Protein 3KEY (pdb70)

GO terms:
  GO:0061770 translation elongation factor binding (F, IDA)
  GO:0005657 replication fork (C, IDA)
  GO:0043047 single-stranded telomeric DNA binding (F, IDA)
  GO:0006275 regulation of DNA replication (P, IDA)
  GO:0016233 telomere capping (P, IGI)
  GO:0032211 negative regulation of telomere maintenance via telomerase (P, IGI)
  GO:0016233 telomere capping (P, IMP)
  GO:2001034 positive regulation of double-strand break repair via nonhomologous end joining (P, IMP)
  GO:0032211 negative regulation of telomere maintenance via telomerase (P, IMP)
  GO:1990879 CST complex (C, IPI)
  GO:0016233 telomere capping (P, IPI)
  GO:0005515 protein binding (F, IPI)

Structure (mmCIF, N/CA/C/O backbone):
data_3KEY
#
_entry.id   3KEY
#
_cell.length_a   52.957
_cell.length_b   52.957
_cell.length_c   186.397
_cell.angle_alpha   90.00
_cell.angle_beta   90.00
_cell.angle_gamma   90.00
#
_symmetry.space_group_name_H-M   'P 43 21 2'
#
loop_
_entity.id
_entity.type
_entity.pdbx_description
1 polymer 'Protein STN1'
2 water water
#
loop_
_atom_site.group_PDB
_atom_site.id
_atom_site.type_symbol
_atom_site.label_atom_id
_atom_site.label_alt_id
_atom_site.label_comp_id
_atom_site.label_asym_id
_atom_site.label_entity_id
_atom_site.label_seq_id
_atom_site.pdbx_PDB_ins_code
_atom_site.Cartn_x
_atom_site.Cartn_y
_atom_site.Cartn_z
_atom_site.occupancy
_atom_site.B_iso_or_equiv
_atom_site.auth_seq_id
_atom_site.auth_comp_id
_atom_site.auth_asym_id
_atom_site.auth_atom_id
_atom_site.pdbx_PDB_model_num
ATOM 1 N N . ARG A 1 3 ? 19.505 2.012 68.093 1.00 65.94 312 ARG A N 1
ATOM 2 C CA . ARG A 1 3 ? 19.814 2.700 69.378 1.00 64.35 312 ARG A CA 1
ATOM 3 C C . ARG A 1 3 ? 19.452 4.188 69.310 1.00 62.77 312 ARG A C 1
ATOM 4 O O . ARG A 1 3 ? 18.921 4.750 70.269 1.00 62.52 312 ARG A O 1
ATOM 12 N N . THR A 1 4 ? 19.728 4.815 68.169 1.00 60.09 313 THR A N 1
ATOM 13 C CA . THR A 1 4 ? 19.449 6.238 67.982 1.00 57.43 313 THR A CA 1
ATOM 14 C C . THR A 1 4 ? 18.840 6.520 66.604 1.00 54.32 313 THR A C 1
ATOM 15 O O . THR A 1 4 ? 19.220 5.900 65.610 1.00 52.83 313 THR A O 1
ATOM 19 N N . SER A 1 5 ? 17.896 7.457 66.551 1.00 51.50 314 SER A N 1
ATOM 20 C CA . SER A 1 5 ? 17.241 7.817 65.293 1.00 48.29 314 SER A CA 1
ATOM 21 C C . SER A 1 5 ? 18.215 8.522 64.349 1.00 46.33 314 SER A C 1
ATOM 22 O O . SER A 1 5 ? 19.271 8.990 64.776 1.00 45.85 314 SER A O 1
ATOM 25 N N . ALA A 1 6 ? 17.864 8.591 63.068 1.00 44.44 315 ALA A N 1
ATOM 26 C CA . ALA A 1 6 ? 18.720 9.247 62.082 1.00 44.01 315 ALA A CA 1
ATOM 27 C C . ALA A 1 6 ? 18.917 10.712 62.479 1.00 42.97 315 ALA A C 1
ATOM 28 O O . ALA A 1 6 ? 20.023 11.253 62.399 1.00 40.08 315 ALA A O 1
ATOM 30 N N . LYS A 1 7 ? 17.828 11.340 62.912 1.00 42.13 316 LYS A N 1
ATOM 31 C CA . LYS A 1 7 ? 17.852 12.730 63.342 1.00 42.93 316 LYS A CA 1
ATOM 32 C C . LYS A 1 7 ? 18.874 12.941 64.467 1.00 42.17 316 LYS A C 1
ATOM 33 O O . LYS A 1 7 ? 19.671 13.877 64.416 1.00 40.81 316 LYS A O 1
ATOM 39 N N . SER A 1 8 ? 18.850 12.078 65.483 1.00 41.62 317 SER A N 1
ATOM 40 C CA . SER A 1 8 ? 19.791 12.213 66.591 1.00 42.38 317 SER A CA 1
ATOM 41 C C . SER A 1 8 ? 21.230 11.878 66.180 1.00 41.69 317 SER A C 1
ATOM 42 O O . SER A 1 8 ? 22.175 12.364 66.792 1.00 42.70 317 SER A O 1
ATOM 45 N N . ASN A 1 9 ? 21.405 11.057 65.148 1.00 42.15 318 ASN A N 1
ATOM 46 C CA . ASN A 1 9 ? 22.759 10.757 64.676 1.00 41.62 318 ASN A CA 1
ATOM 47 C C . ASN A 1 9 ? 23.332 12.035 64.038 1.00 40.51 318 ASN A C 1
ATOM 48 O O . ASN A 1 9 ? 24.507 12.364 64.225 1.00 39.93 318 ASN A O 1
ATOM 53 N N . LEU A 1 10 ? 22.499 12.751 63.284 1.00 37.87 319 LEU A N 1
ATOM 54 C CA . LEU A 1 10 ? 22.935 13.998 62.669 1.00 36.94 319 LEU A CA 1
ATOM 55 C C . LEU A 1 10 ? 23.162 15.004 63.791 1.00 35.73 319 LEU A C 1
ATOM 56 O O . LEU A 1 10 ? 24.123 15.772 63.758 1.00 36.11 319 LEU A O 1
ATOM 61 N N . MET A 1 11 ? 22.276 14.992 64.786 1.00 35.29 320 MET A N 1
ATOM 62 C CA . MET A 1 11 ? 22.414 15.898 65.921 1.00 36.34 320 MET A CA 1
ATOM 63 C C . MET A 1 11 ? 23.785 15.710 66.587 1.00 36.59 320 MET A C 1
ATOM 64 O O . MET A 1 11 ? 24.480 16.686 66.879 1.00 35.41 320 MET A O 1
ATOM 69 N N . LEU A 1 12 ? 24.179 14.458 66.809 1.00 36.83 321 LEU A N 1
ATOM 70 C CA . LEU A 1 12 ? 25.467 14.171 67.441 1.00 39.15 321 LEU A CA 1
ATOM 71 C C . LEU A 1 12 ? 26.652 14.612 66.587 1.00 38.28 321 LEU A C 1
ATOM 72 O O . LEU A 1 12 ? 27.700 14.987 67.115 1.00 39.24 321 LEU A O 1
ATOM 77 N N . ILE A 1 13 ? 26.496 14.559 65.270 1.00 38.16 322 ILE A N 1
ATOM 78 C CA . ILE A 1 13 ? 27.567 14.980 64.375 1.00 37.24 322 ILE A CA 1
ATOM 79 C C . ILE A 1 13 ? 27.731 16.495 64.521 1.00 37.22 322 ILE A C 1
ATOM 80 O O . ILE A 1 13 ? 28.843 17.005 64.693 1.00 35.87 322 ILE A O 1
ATOM 85 N N . LEU A 1 14 ? 26.611 17.209 64.477 1.00 35.52 323 LEU A N 1
ATOM 86 C CA . LEU A 1 14 ? 26.632 18.661 64.610 1.00 37.30 323 LEU A CA 1
ATOM 87 C C . LEU A 1 14 ? 27.240 19.079 65.945 1.00 38.19 323 LEU A C 1
ATOM 88 O O . LEU A 1 14 ? 28.042 20.010 66.006 1.00 40.00 323 LEU A O 1
ATOM 93 N N . LEU A 1 15 ? 26.875 18.376 67.010 1.00 40.58 324 LEU A N 1
ATOM 94 C CA . LEU A 1 15 ? 27.395 18.690 68.335 1.00 42.66 324 LEU A CA 1
ATOM 95 C C . LEU A 1 15 ? 28.921 18.573 68.385 1.00 43.28 324 LEU A C 1
ATOM 96 O O . LEU A 1 15 ? 29.588 19.392 69.017 1.00 43.64 324 LEU A O 1
ATOM 101 N N . GLY A 1 16 ? 29.463 17.564 67.705 1.00 43.68 325 GLY A N 1
ATOM 102 C CA . GLY A 1 16 ? 30.900 17.347 67.694 1.00 44.54 325 GLY A CA 1
ATOM 103 C C . GLY A 1 16 ? 31.738 18.263 66.815 1.00 46.84 325 GLY A C 1
ATOM 104 O O . GLY A 1 16 ? 32.955 18.333 66.990 1.00 48.08 325 GLY A O 1
ATOM 105 N N . LEU A 1 17 ? 31.115 18.965 65.873 1.00 47.28 326 LEU A N 1
ATOM 106 C CA . LEU A 1 17 ? 31.863 19.861 64.992 1.00 48.69 326 LEU A CA 1
ATOM 107 C C . LEU A 1 17 ? 32.510 20.984 65.791 1.00 49.92 326 LEU A C 1
ATOM 108 O O . LEU A 1 17 ? 31.862 21.617 66.622 1.00 50.21 326 LEU A O 1
ATOM 113 N N . GLN A 1 18 ? 33.785 21.244 65.535 1.00 50.97 327 GLN A N 1
ATOM 114 C CA . GLN A 1 18 ? 34.477 22.304 66.257 1.00 53.62 327 GLN A CA 1
ATOM 115 C C . GLN A 1 18 ? 34.283 23.658 65.582 1.00 53.42 327 GLN A C 1
ATOM 116 O O . GLN A 1 18 ? 35.226 24.238 65.040 1.00 53.56 327 GLN A O 1
ATOM 122 N N . MET A 1 19 ? 33.047 24.149 65.636 1.00 52.59 328 MET A N 1
ATOM 123 C CA . MET A 1 19 ? 32.671 25.425 65.033 1.00 50.97 328 MET A CA 1
ATOM 124 C C . MET A 1 19 ? 31.321 25.885 65.569 1.00 49.45 328 MET A C 1
ATOM 125 O O . MET A 1 19 ? 30.558 25.088 66.112 1.00 48.26 328 MET A O 1
ATOM 130 N N . LYS A 1 20 ? 31.030 27.173 65.405 1.00 47.81 329 LYS A N 1
ATOM 131 C CA . LYS A 1 20 ? 29.771 27.737 65.880 1.00 47.50 329 LYS A CA 1
ATOM 132 C C . LYS A 1 20 ? 28.690 27.770 64.804 1.00 46.03 329 LYS A C 1
ATOM 133 O O . LYS A 1 20 ? 27.509 27.935 65.108 1.00 44.95 329 LYS A O 1
ATOM 139 N N . GLU A 1 21 ? 29.095 27.615 63.549 1.00 44.60 330 GLU A N 1
ATOM 140 C CA . GLU A 1 21 ? 28.151 27.633 62.438 1.00 44.87 330 GLU A CA 1
ATOM 141 C C . GLU A 1 21 ? 28.699 26.809 61.279 1.00 42.35 330 GLU A C 1
ATOM 142 O O . GLU A 1 21 ? 29.903 26.555 61.197 1.00 41.87 330 GLU A O 1
ATOM 148 N N . ILE A 1 22 ? 27.808 26.407 60.379 1.00 38.47 331 ILE A N 1
ATOM 149 C CA . ILE A 1 22 ? 28.201 25.655 59.198 1.00 37.55 331 ILE A CA 1
ATOM 150 C C . ILE A 1 22 ? 27.148 25.816 58.106 1.00 37.95 331 ILE A C 1
ATOM 151 O O . ILE A 1 22 ? 25.944 25.851 58.378 1.00 36.94 331 ILE A O 1
ATOM 156 N N . SER A 1 23 ? 27.604 25.933 56.866 1.00 37.73 332 SER A N 1
ATOM 157 C CA . SER A 1 23 ? 26.682 26.089 55.756 1.00 37.46 332 SER A CA 1
ATOM 158 C C . SER A 1 23 ? 26.117 24.736 55.358 1.00 37.46 332 SER A C 1
ATOM 159 O O . SER A 1 23 ? 26.729 23.694 55.599 1.00 36.15 332 SER A O 1
ATOM 162 N N . ASN A 1 24 ? 24.941 24.779 54.745 1.00 36.80 333 ASN A N 1
ATOM 163 C CA . ASN A 1 24 ? 24.232 23.603 54.277 1.00 38.55 333 ASN A CA 1
ATOM 164 C C . ASN A 1 24 ? 25.131 22.766 53.351 1.00 39.92 333 ASN A C 1
ATOM 165 O O . ASN A 1 24 ? 25.163 21.537 53.450 1.00 37.51 333 ASN A O 1
ATOM 170 N N . SER A 1 25 ? 25.870 23.433 52.463 1.00 40.05 334 SER A N 1
ATOM 171 C CA . SER A 1 25 ? 26.742 22.726 51.526 1.00 42.38 334 SER A CA 1
ATOM 172 C C . SER A 1 25 ? 27.961 22.092 52.189 1.00 40.78 334 SER A C 1
ATOM 173 O O . SER A 1 25 ? 28.368 20.991 51.814 1.00 41.02 334 SER A O 1
ATOM 176 N N . ASP A 1 26 ? 28.549 22.769 53.171 1.00 40.82 335 ASP A N 1
ATOM 177 C CA . ASP A 1 26 ? 29.701 22.193 53.855 1.00 39.68 335 ASP A CA 1
ATOM 178 C C . ASP A 1 26 ? 29.275 21.008 54.704 1.00 39.76 335 ASP A C 1
ATOM 179 O O . ASP A 1 26 ? 30.005 20.023 54.820 1.00 40.16 335 ASP A O 1
ATOM 184 N N . LEU A 1 27 ? 28.087 21.102 55.294 1.00 39.06 336 LEU A N 1
ATOM 185 C CA . LEU A 1 27 ? 27.576 20.034 56.141 1.00 40.23 336 LEU A CA 1
ATOM 186 C C . LEU A 1 27 ? 27.323 18.761 55.333 1.00 41.23 336 LEU A C 1
ATOM 187 O O . LEU A 1 27 ? 27.686 17.660 55.752 1.00 38.91 336 LEU A O 1
ATOM 192 N N . TYR A 1 28 ? 26.703 18.932 54.171 1.00 42.20 337 TYR A N 1
ATOM 193 C CA . TYR A 1 28 ? 26.369 17.823 53.287 1.00 45.41 337 TYR A CA 1
ATOM 194 C C . TYR A 1 28 ? 27.597 17.089 52.750 1.00 46.86 337 TYR A C 1
ATOM 195 O O . TYR A 1 28 ? 27.499 15.934 52.338 1.00 46.76 337 TYR A O 1
ATOM 204 N N . LYS A 1 29 ? 28.748 17.755 52.764 1.00 47.85 338 LYS A N 1
ATOM 205 C CA . LYS A 1 29 ? 29.986 17.154 52.274 1.00 50.91 338 LYS A CA 1
ATOM 206 C C . LYS A 1 29 ? 30.695 16.269 53.305 1.00 50.69 338 LYS A C 1
ATOM 207 O O . LYS A 1 29 ? 31.634 15.547 52.962 1.00 52.35 338 LYS A O 1
ATOM 213 N N . LEU A 1 30 ? 30.262 16.329 54.560 1.00 47.80 339 LEU A N 1
ATOM 214 C CA . LEU A 1 30 ? 30.883 15.519 55.605 1.00 47.08 339 LEU A CA 1
ATOM 215 C C . LEU A 1 30 ? 30.573 14.038 55.425 1.00 46.71 339 LEU A C 1
ATOM 216 O O . LEU A 1 30 ? 29.420 13.651 55.194 1.00 45.10 339 LEU A O 1
ATOM 221 N N . LYS A 1 31 ? 31.612 13.214 55.532 1.00 47.21 340 LYS A N 1
ATOM 222 C CA . LYS A 1 31 ? 31.478 11.767 55.369 1.00 48.23 340 LYS A CA 1
ATOM 223 C C . LYS A 1 31 ? 30.392 11.199 56.268 1.00 45.91 340 LYS A C 1
ATOM 224 O O . LYS A 1 31 ? 29.490 10.502 55.800 1.00 44.90 340 LYS A O 1
ATOM 230 N N . GLU A 1 32 ? 30.483 11.502 57.560 1.00 45.72 341 GLU A N 1
ATOM 231 C CA . GLU A 1 32 ? 29.503 11.029 58.529 1.00 45.78 341 GLU A CA 1
ATOM 232 C C . GLU A 1 32 ? 28.079 11.413 58.131 1.00 43.65 341 GLU A C 1
ATOM 233 O O . GLU A 1 32 ? 27.144 10.630 58.317 1.00 43.10 341 GLU A O 1
ATOM 239 N N . VAL A 1 33 ? 27.914 12.615 57.586 1.00 40.54 342 VAL A N 1
ATOM 240 C CA . VAL A 1 33 ? 26.592 13.072 57.171 1.00 39.84 342 VAL A CA 1
ATOM 241 C C . VAL A 1 33 ? 26.089 12.265 55.971 1.00 40.11 342 VAL A C 1
ATOM 242 O O . VAL A 1 33 ? 24.927 11.863 55.933 1.00 38.07 342 VAL A O 1
ATOM 246 N N . ARG A 1 34 ? 26.959 12.021 54.995 1.00 41.64 343 ARG A N 1
ATOM 247 C CA . ARG A 1 34 ? 26.556 11.242 53.826 1.00 44.46 343 ARG A CA 1
ATOM 248 C C . ARG A 1 34 ? 26.061 9.844 54.226 1.00 43.67 343 ARG A C 1
ATOM 249 O O . ARG A 1 34 ? 25.105 9.335 53.644 1.00 44.17 343 ARG A O 1
ATOM 257 N N . SER A 1 35 ? 26.697 9.234 55.225 1.00 44.23 344 SER A N 1
ATOM 258 C CA . SER A 1 35 ? 26.296 7.899 55.688 1.00 44.04 344 SER A CA 1
ATOM 259 C C . SER A 1 35 ? 24.852 7.915 56.171 1.00 42.36 344 SER A C 1
ATOM 260 O O . SER A 1 35 ? 24.049 7.070 55.782 1.00 40.56 344 SER A O 1
ATOM 263 N N . VAL A 1 36 ? 24.539 8.880 57.030 1.00 40.12 345 VAL A N 1
ATOM 264 C CA . VAL A 1 36 ? 23.192 9.033 57.564 1.00 39.44 345 VAL A CA 1
ATOM 265 C C . VAL A 1 36 ? 22.201 9.303 56.427 1.00 38.63 345 VAL A C 1
ATOM 266 O O . VAL A 1 36 ? 21.125 8.703 56.370 1.00 38.03 345 VAL A O 1
ATOM 270 N N . VAL A 1 37 ? 22.575 10.209 55.524 1.00 37.56 346 VAL A N 1
ATOM 271 C CA . VAL A 1 37 ? 21.723 10.584 54.392 1.00 37.52 346 VAL A CA 1
ATOM 272 C C . VAL A 1 37 ? 21.453 9.413 53.441 1.00 37.35 346 VAL A C 1
ATOM 273 O O . VAL A 1 37 ? 20.318 9.182 53.022 1.00 36.45 346 VAL A O 1
ATOM 277 N N . THR A 1 38 ? 22.500 8.676 53.098 1.00 38.86 347 THR A N 1
ATOM 278 C CA . THR A 1 38 ? 22.349 7.534 52.205 1.00 39.64 347 THR A CA 1
ATOM 279 C C . THR A 1 38 ? 21.397 6.503 52.817 1.00 39.66 347 THR A C 1
ATOM 280 O O . THR A 1 38 ? 20.523 5.963 52.133 1.00 39.58 347 THR A O 1
ATOM 284 N N . SER A 1 39 ? 21.560 6.246 54.110 1.00 39.64 348 SER A N 1
ATOM 285 C CA . SER A 1 39 ? 20.705 5.288 54.803 1.00 40.62 348 SER A CA 1
ATOM 28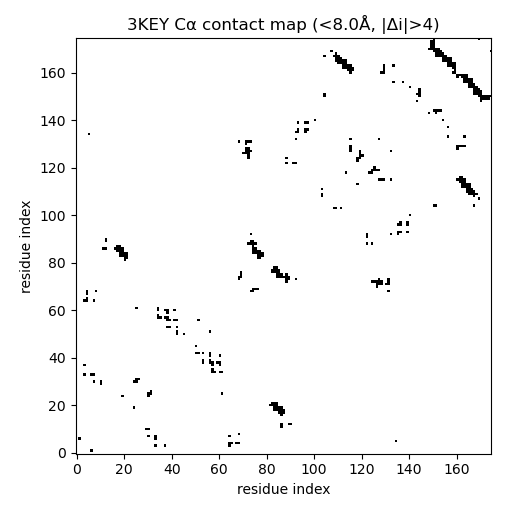6 C C . SER A 1 39 ? 19.235 5.726 54.753 1.00 41.00 348 SER A C 1
ATOM 287 O O . SER A 1 39 ? 18.345 4.922 54.447 1.00 39.65 348 SER A O 1
ATOM 290 N N . LEU A 1 40 ? 18.982 7.003 55.036 1.00 39.77 349 LEU A N 1
ATOM 291 C CA . LEU A 1 40 ? 17.619 7.537 55.017 1.00 39.01 349 LEU A CA 1
ATOM 292 C C . LEU A 1 40 ? 17.064 7.539 53.590 1.00 37.89 349 LEU A C 1
ATOM 293 O O . LEU A 1 40 ? 15.871 7.314 53.370 1.00 36.56 349 LEU A O 1
ATOM 298 N N . ALA A 1 41 ? 17.933 7.810 52.624 1.00 36.64 350 ALA A N 1
ATOM 299 C CA . ALA A 1 41 ? 17.512 7.853 51.230 1.00 37.71 350 ALA A CA 1
ATOM 300 C C . ALA A 1 41 ? 16.990 6.492 50.773 1.00 37.72 350 ALA A C 1
ATOM 301 O O . ALA A 1 41 ? 16.019 6.418 50.003 1.00 35.24 350 ALA A O 1
ATOM 303 N N . SER A 1 42 ? 17.619 5.417 51.248 1.00 36.95 351 SER A N 1
ATOM 304 C CA . SER A 1 42 ? 17.173 4.084 50.850 1.00 38.36 351 SER A CA 1
ATOM 305 C C . SER A 1 42 ? 15.771 3.852 51.413 1.00 37.48 351 SER A C 1
ATOM 306 O O . SER A 1 42 ? 14.971 3.136 50.819 1.00 37.05 351 SER A O 1
ATOM 309 N N . PHE A 1 43 ? 15.467 4.469 52.554 1.00 37.66 352 PHE A N 1
ATOM 310 C CA . PHE A 1 43 ? 14.134 4.340 53.125 1.00 37.28 352 PHE A CA 1
ATOM 311 C C . PHE A 1 43 ? 13.155 5.124 52.249 1.00 39.12 352 PHE A C 1
ATOM 312 O O . PHE A 1 43 ? 12.055 4.645 51.953 1.00 40.07 352 PHE A O 1
ATOM 320 N N . LEU A 1 44 ? 13.555 6.322 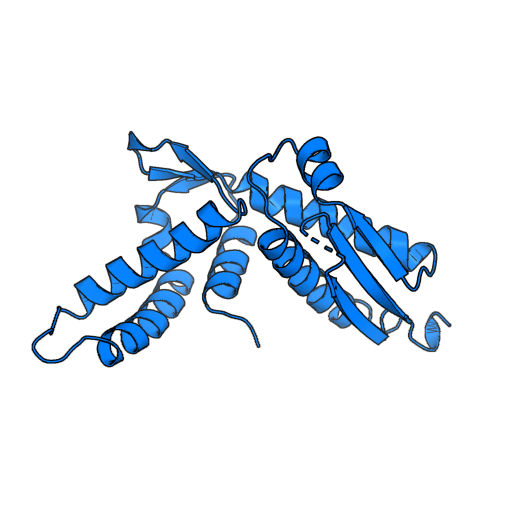51.822 1.00 38.27 353 LEU A N 1
ATOM 321 C CA . LEU A 1 44 ? 12.686 7.145 50.979 1.00 39.28 353 LEU A CA 1
ATOM 322 C C . LEU A 1 44 ? 12.406 6.463 49.636 1.00 37.76 353 LEU A C 1
ATOM 323 O O . LEU A 1 44 ? 11.308 6.586 49.087 1.00 37.62 353 LEU A O 1
ATOM 328 N N . PHE A 1 45 ? 13.394 5.747 49.104 1.00 36.99 354 PHE A N 1
ATOM 329 C CA . PHE A 1 45 ? 13.195 5.044 47.840 1.00 35.72 354 PHE A CA 1
ATOM 330 C C . PHE A 1 45 ? 12.056 4.029 47.973 1.00 36.06 354 PHE A C 1
ATOM 331 O O . PHE A 1 45 ? 11.190 3.936 47.098 1.00 35.44 354 PHE A O 1
ATOM 339 N N . GLN A 1 46 ? 12.054 3.275 49.071 1.00 36.59 355 GLN A N 1
ATOM 340 C CA . GLN A 1 46 ? 11.021 2.269 49.304 1.00 39.47 355 GLN A CA 1
ATOM 341 C C . GLN A 1 46 ? 9.651 2.892 49.485 1.00 41.27 355 GLN A C 1
ATOM 342 O O . GLN A 1 46 ? 8.644 2.302 49.094 1.00 42.21 355 GLN A O 1
ATOM 348 N N . GLN A 1 47 ? 9.618 4.083 50.082 1.00 41.54 356 GLN A N 1
ATOM 349 C CA . GLN A 1 47 ? 8.366 4.784 50.347 1.00 42.46 356 GLN A CA 1
ATOM 350 C C . GLN A 1 47 ? 7.747 5.506 49.151 1.00 43.04 356 GLN A C 1
ATOM 351 O O . GLN A 1 47 ? 6.622 6.000 49.244 1.00 42.43 356 GLN A O 1
ATOM 357 N N . GLN A 1 48 ? 8.469 5.578 48.037 1.00 42.64 357 GLN A N 1
ATOM 358 C CA . GLN A 1 48 ? 7.928 6.244 46.854 1.00 45.78 357 GLN A CA 1
ATOM 359 C C . GLN A 1 48 ? 6.647 5.563 46.397 1.00 46.85 357 GLN A C 1
ATOM 360 O O . GLN A 1 48 ? 6.573 4.335 46.322 1.00 45.64 357 GLN A O 1
ATOM 366 N N . ASN A 1 49 ? 5.640 6.365 46.085 1.00 49.19 358 ASN A N 1
ATOM 367 C CA . ASN A 1 49 ? 4.371 5.820 45.636 1.00 52.54 358 ASN A CA 1
ATOM 368 C C . ASN A 1 49 ? 4.505 5.190 44.254 1.00 52.07 358 ASN A C 1
ATOM 369 O O . ASN A 1 49 ? 5.462 5.458 43.523 1.00 49.68 358 ASN A O 1
ATOM 374 N N . VAL A 1 50 ? 3.550 4.332 43.912 1.00 53.65 359 VAL A N 1
ATOM 375 C CA . VAL A 1 50 ? 3.551 3.674 42.613 1.00 55.45 359 VAL A CA 1
ATOM 376 C C . VAL A 1 50 ? 3.594 4.736 41.522 1.00 56.19 359 VAL A C 1
ATOM 377 O O . VAL A 1 50 ? 2.914 5.758 41.609 1.00 55.57 359 VAL A O 1
ATOM 381 N N . GLY A 1 51 ? 4.413 4.496 40.505 1.00 58.05 360 GLY A N 1
ATOM 382 C CA . GLY A 1 51 ? 4.539 5.449 39.419 1.00 59.77 360 GLY A CA 1
ATOM 383 C C . GLY A 1 51 ? 5.569 6.521 39.724 1.00 61.54 360 GLY A C 1
ATOM 384 O O . GLY A 1 51 ? 5.953 7.295 38.847 1.00 61.82 360 GLY A O 1
ATOM 385 N N . VAL A 1 52 ? 6.020 6.574 40.972 1.00 62.05 361 VAL A N 1
ATOM 386 C CA . VAL A 1 52 ? 7.013 7.563 41.367 1.00 62.95 361 VAL A CA 1
ATOM 387 C C . VAL A 1 52 ? 8.390 6.917 41.481 1.00 63.28 361 VAL A C 1
ATOM 388 O O . VAL A 1 52 ? 8.587 5.970 42.245 1.00 63.26 361 VAL A O 1
ATOM 392 N N . MET A 1 53 ? 9.337 7.432 40.707 1.00 63.72 362 MET A N 1
ATOM 393 C CA . MET A 1 53 ? 10.702 6.921 40.712 1.00 63.79 362 MET A CA 1
ATOM 394 C C . MET A 1 53 ? 11.695 8.047 40.464 1.00 63.28 362 MET A C 1
ATOM 395 O O . MET A 1 53 ? 11.994 8.380 39.315 1.00 65.02 362 MET A O 1
ATOM 400 N N . LYS A 1 54 ? 12.194 8.637 41.547 1.00 60.15 363 LYS A N 1
ATOM 401 C CA . LYS A 1 54 ? 13.162 9.723 41.451 1.00 57.35 363 LYS A CA 1
ATOM 402 C C . LYS A 1 54 ? 14.567 9.149 41.552 1.00 54.09 363 LYS A C 1
ATOM 403 O O . LYS A 1 54 ? 14.753 8.032 42.028 1.00 53.35 363 LYS A O 1
ATOM 409 N N . SER A 1 55 ? 15.553 9.913 41.098 1.00 52.17 364 SER A N 1
ATOM 410 C CA . SER A 1 55 ? 16.940 9.468 41.151 1.00 50.23 364 SER A CA 1
ATOM 411 C C . SER A 1 55 ? 17.350 9.331 42.613 1.00 48.99 364 SER A C 1
ATOM 412 O O . SER A 1 55 ? 16.808 10.020 43.484 1.00 47.81 364 SER A O 1
ATOM 415 N N . PHE A 1 56 ? 18.302 8.447 42.886 1.00 46.68 365 PHE A N 1
ATOM 416 C CA . PHE A 1 56 ? 18.749 8.245 44.259 1.00 46.56 365 PHE A CA 1
ATOM 417 C C . PHE A 1 56 ? 19.353 9.540 44.816 1.00 46.47 365 PHE A C 1
ATOM 418 O O . PHE A 1 56 ? 19.159 9.880 45.984 1.00 44.72 365 PHE A O 1
ATOM 426 N N . ASP A 1 57 ? 20.086 10.254 43.966 1.00 46.29 366 ASP A N 1
ATOM 427 C CA . ASP A 1 57 ? 20.712 11.509 44.359 1.00 46.76 366 ASP A CA 1
ATOM 428 C C . ASP A 1 57 ? 19.627 12.481 44.804 1.00 45.70 366 ASP A C 1
ATOM 429 O O . ASP A 1 57 ? 19.777 13.201 45.790 1.00 44.93 366 ASP A O 1
ATOM 434 N N . SER A 1 58 ? 18.520 12.482 44.075 1.00 44.87 367 SER A N 1
ATOM 435 C CA . SER A 1 58 ? 17.412 13.352 44.404 1.00 45.18 367 SER A CA 1
ATOM 436 C C . SER A 1 58 ? 16.844 12.929 45.766 1.00 44.74 367 SER A C 1
ATOM 437 O O . SER A 1 58 ? 16.502 13.771 46.602 1.00 41.75 367 SER A O 1
ATOM 440 N N . LEU A 1 59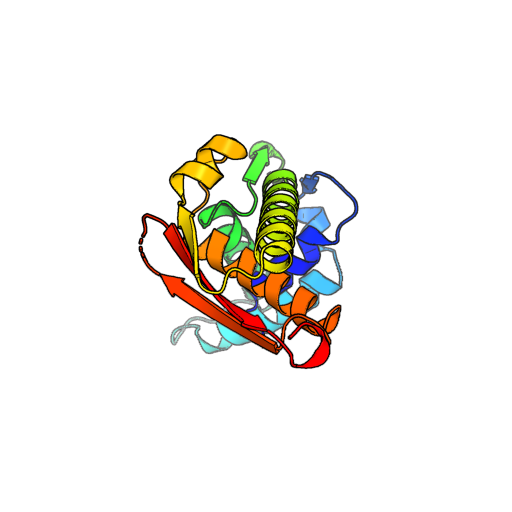 ? 16.756 11.619 45.986 1.00 41.78 368 LEU A N 1
ATOM 441 C CA . LEU A 1 59 ? 16.238 11.098 47.245 1.00 40.96 368 LEU A CA 1
ATOM 442 C C . LEU A 1 59 ? 17.151 11.458 48.415 1.00 39.19 368 LEU A C 1
ATOM 443 O O . LEU A 1 59 ? 16.668 11.710 49.520 1.00 38.22 368 LEU A O 1
ATOM 448 N N . GLU A 1 60 ? 18.463 11.479 48.172 1.00 38.22 369 GLU A N 1
ATOM 449 C CA . GLU A 1 60 ? 19.441 11.826 49.206 1.00 39.08 369 GLU A CA 1
ATOM 450 C C . GLU A 1 60 ? 19.325 13.300 49.608 1.00 39.82 369 GLU A C 1
ATOM 451 O O . GLU A 1 60 ? 19.377 13.644 50.794 1.00 38.29 369 GLU A O 1
ATOM 457 N N . LYS A 1 61 ? 19.177 14.173 48.618 1.00 39.81 370 LYS A N 1
ATOM 458 C CA . LYS A 1 61 ? 19.044 15.592 48.902 1.00 40.05 370 LYS A CA 1
ATOM 459 C C . LYS A 1 61 ? 17.744 15.850 49.660 1.00 40.12 370 LYS A C 1
ATOM 460 O O . LYS A 1 61 ? 17.686 16.725 50.520 1.00 39.29 370 LYS A O 1
ATOM 466 N N . GLU A 1 62 ? 16.712 15.063 49.365 1.00 39.83 371 GLU A N 1
ATOM 467 C CA . GLU A 1 62 ? 15.435 15.196 50.059 1.00 40.46 371 GLU A CA 1
ATOM 468 C C . GLU A 1 62 ? 15.570 14.666 51.497 1.00 40.43 371 GLU A C 1
ATOM 469 O O . GLU A 1 62 ? 14.962 15.203 52.431 1.00 38.14 371 GLU A O 1
ATOM 475 N N . ALA A 1 63 ? 16.374 13.619 51.671 1.00 38.55 372 ALA A N 1
ATOM 476 C CA . ALA A 1 63 ? 16.587 13.036 52.994 1.00 39.30 372 ALA A CA 1
ATOM 477 C C . ALA A 1 63 ? 17.333 14.027 53.879 1.00 39.41 372 ALA A C 1
ATOM 478 O O . ALA A 1 63 ? 16.985 14.222 55.044 1.00 37.50 372 ALA A O 1
ATOM 480 N N . PHE A 1 64 ? 18.369 14.637 53.309 1.00 38.43 373 PHE A N 1
ATOM 481 C CA . PHE A 1 64 ? 19.193 15.605 54.015 1.00 39.97 373 PHE A CA 1
ATOM 482 C C . PHE A 1 64 ? 18.353 16.800 54.464 1.00 41.31 373 PHE A C 1
ATOM 483 O O . PHE A 1 64 ? 18.489 17.274 55.588 1.00 40.21 373 PHE A O 1
ATOM 491 N N . ARG A 1 65 ? 17.484 17.276 53.579 1.00 41.37 374 ARG A N 1
ATOM 492 C CA . ARG A 1 65 ? 16.621 18.403 53.894 1.00 42.50 374 ARG A CA 1
ATOM 493 C C . ARG A 1 65 ? 15.642 18.035 55.003 1.00 41.87 374 ARG A C 1
ATOM 494 O O . ARG A 1 65 ? 15.352 18.853 55.877 1.00 39.61 374 ARG A O 1
ATOM 502 N N . ASP A 1 66 ? 15.124 16.809 54.964 1.00 40.99 375 ASP A N 1
ATOM 503 C CA . ASP A 1 66 ? 14.179 16.361 55.983 1.00 42.31 375 ASP A CA 1
ATOM 504 C C . ASP A 1 66 ? 14.856 16.320 57.351 1.00 40.78 375 ASP A C 1
ATOM 505 O O . ASP A 1 66 ? 14.290 16.772 58.347 1.00 39.66 375 ASP A O 1
ATOM 510 N N . LEU A 1 67 ? 16.068 15.782 57.395 1.00 37.73 376 LEU A N 1
ATOM 511 C CA . LEU A 1 67 ? 16.806 15.704 58.649 1.00 38.46 376 LEU A CA 1
ATOM 512 C C . LEU A 1 67 ? 17.107 17.088 59.224 1.00 38.25 376 LEU A C 1
ATOM 513 O O . LEU A 1 67 ? 16.824 17.338 60.395 1.00 35.85 376 LEU A O 1
ATOM 518 N N . VAL A 1 68 ? 17.669 17.987 58.417 1.00 38.02 377 VAL A N 1
ATOM 519 C CA . VAL A 1 68 ? 17.978 19.317 58.927 1.00 41.17 377 VAL A CA 1
ATOM 520 C C . VAL A 1 68 ? 16.709 20.030 59.362 1.00 41.00 377 VAL A C 1
ATOM 521 O O . VAL A 1 68 ? 16.691 20.688 60.403 1.00 39.26 377 VAL A O 1
ATOM 525 N N . ASN A 1 69 ? 15.644 19.892 58.575 1.00 41.89 378 ASN A N 1
ATOM 526 C CA . ASN A 1 69 ? 14.388 20.542 58.918 1.00 43.57 378 ASN A CA 1
ATOM 527 C C . ASN A 1 69 ? 13.800 20.003 60.219 1.00 44.18 378 ASN A C 1
ATOM 528 O O . ASN A 1 69 ? 13.178 20.756 60.966 1.00 45.56 378 ASN A O 1
ATOM 533 N N . ARG A 1 70 ? 13.989 18.712 60.501 1.00 43.11 379 ARG A N 1
ATOM 534 C CA . ARG A 1 70 ? 13.469 18.143 61.742 1.00 42.49 379 ARG A CA 1
ATOM 535 C C . ARG A 1 70 ? 14.162 18.819 62.926 1.00 41.67 379 ARG A C 1
ATOM 536 O O . ARG A 1 70 ? 13.520 19.149 63.921 1.00 42.80 379 ARG A O 1
ATOM 544 N N . LEU A 1 71 ? 15.474 19.017 62.812 1.00 38.39 380 LEU A N 1
ATOM 545 C CA . LEU A 1 71 ? 16.258 19.652 63.866 1.00 38.74 380 LEU A CA 1
ATOM 546 C C . LEU A 1 71 ? 15.878 21.124 64.060 1.00 38.81 380 LEU A C 1
ATOM 547 O O . LEU A 1 71 ? 15.649 21.566 65.188 1.00 37.93 380 LEU A O 1
ATOM 552 N N . VAL A 1 72 ? 15.811 21.880 62.966 1.00 38.00 381 VAL A N 1
ATOM 553 C CA . VAL A 1 72 ? 15.440 23.293 63.045 1.00 39.16 381 VAL A CA 1
ATOM 554 C C . VAL A 1 72 ? 14.040 23.395 63.649 1.00 39.97 381 VAL A C 1
ATOM 555 O O . VAL A 1 72 ? 13.758 24.277 64.453 1.00 41.67 381 VAL A O 1
ATOM 559 N N . SER A 1 73 ? 13.175 22.468 63.257 1.00 40.85 382 SER A N 1
ATOM 560 C CA . SER A 1 73 ? 11.792 22.423 63.722 1.00 42.52 382 SER A CA 1
ATOM 561 C C . SER A 1 73 ? 11.643 22.193 65.233 1.00 41.88 382 SER A C 1
ATOM 562 O O . SER A 1 73 ? 10.650 22.615 65.837 1.00 39.18 382 SER A O 1
ATOM 565 N N . GLN A 1 74 ? 12.618 21.513 65.836 1.00 38.89 383 GLN A N 1
ATOM 566 C CA . GLN A 1 74 ? 12.586 21.249 67.272 1.00 39.22 383 GLN A CA 1
ATOM 567 C C . GLN A 1 74 ? 13.366 22.320 68.022 1.00 38.64 383 GLN A C 1
ATOM 568 O O . GLN A 1 74 ? 13.457 22.286 69.249 1.00 38.96 383 GLN A O 1
ATOM 574 N N . GLY A 1 75 ? 13.947 23.254 67.271 1.00 38.39 384 GLY A N 1
ATOM 575 C CA . GLY A 1 75 ? 14.719 24.329 67.868 1.00 37.57 384 GLY A CA 1
ATOM 576 C C . GLY A 1 75 ? 16.125 23.927 68.265 1.00 38.25 384 GLY A C 1
ATOM 577 O O . GLY A 1 75 ? 16.818 24.683 68.949 1.00 37.59 384 GLY A O 1
ATOM 578 N N . LEU A 1 76 ? 16.560 22.742 67.837 1.00 37.12 385 LEU A N 1
ATOM 579 C CA . LEU A 1 76 ? 17.895 22.255 68.188 1.00 37.34 385 LEU A CA 1
ATOM 580 C C . LEU A 1 76 ? 19.012 23.038 67.484 1.00 38.77 385 LEU A C 1
ATOM 581 O O . LEU A 1 76 ? 20.113 23.209 68.021 1.00 38.42 385 LEU A O 1
ATOM 586 N N . ILE A 1 77 ? 18.730 23.500 66.274 1.00 38.40 386 ILE A N 1
ATOM 587 C CA . ILE A 1 77 ? 19.679 24.332 65.546 1.00 40.42 386 ILE A CA 1
ATOM 588 C C . ILE A 1 77 ? 18.851 25.390 64.847 1.00 41.07 386 ILE A C 1
ATOM 589 O O . ILE A 1 77 ? 17.663 25.200 64.587 1.00 40.25 386 ILE A O 1
ATOM 594 N N . GLY A 1 78 ? 19.476 26.517 64.551 1.00 42.12 387 GLY A N 1
ATOM 595 C CA . GLY A 1 78 ? 18.750 27.553 63.857 1.00 41.79 387 GLY A CA 1
ATOM 596 C C . GLY A 1 78 ? 19.414 27.869 62.551 1.00 41.59 387 GLY A C 1
ATOM 597 O O . GLY A 1 78 ? 20.601 27.537 62.328 1.00 40.91 387 GLY A O 1
ATOM 598 N N . LEU A 1 79 ? 18.630 28.496 61.682 1.00 41.25 388 LEU A N 1
ATOM 599 C CA . LEU A 1 79 ? 19.116 28.934 60.385 1.00 43.21 388 LEU A CA 1
ATOM 600 C C . LEU A 1 79 ? 19.583 30.343 60.692 1.00 43.61 388 LEU A C 1
ATOM 601 O O . LEU A 1 79 ? 18.754 31.255 60.780 1.00 44.20 388 LEU A O 1
ATOM 606 N N . LYS A 1 80 ? 20.875 30.537 60.920 1.00 42.81 389 LYS A N 1
ATOM 607 C CA . LYS A 1 80 ? 21.279 31.892 61.238 1.00 43.82 389 LYS A CA 1
ATOM 608 C C . LYS A 1 80 ? 21.208 32.837 60.037 1.00 42.43 389 LYS A C 1
ATOM 609 O O . LYS A 1 80 ? 21.017 34.048 60.188 1.00 42.78 389 LYS A O 1
ATOM 615 N N . ASP A 1 81 ? 21.372 32.293 58.838 1.00 39.69 390 ASP A N 1
ATOM 616 C CA . ASP A 1 81 ? 21.306 33.112 57.626 1.00 39.01 390 ASP A CA 1
ATOM 617 C C . ASP A 1 81 ? 20.671 32.338 56.478 1.00 38.54 390 ASP A C 1
ATOM 618 O O . ASP A 1 81 ? 21.264 31.413 55.922 1.00 36.24 390 ASP A O 1
ATOM 623 N N . LYS A 1 82 ? 19.453 32.733 56.131 1.00 37.58 391 LYS A N 1
ATOM 624 C CA . LYS A 1 82 ? 18.700 32.089 55.066 1.00 38.26 391 LYS A CA 1
ATOM 625 C C . LYS A 1 82 ? 19.369 32.211 53.695 1.00 38.59 391 LYS A C 1
ATOM 626 O O . LYS A 1 82 ? 19.530 31.217 52.979 1.00 37.54 391 LYS A O 1
ATOM 632 N N . THR A 1 83 ? 19.768 33.424 53.329 1.00 39.40 392 THR A N 1
ATOM 633 C CA . THR A 1 83 ? 20.387 33.620 52.022 1.00 44.28 392 THR A CA 1
ATOM 634 C C . THR A 1 83 ? 21.575 32.696 51.733 1.00 42.51 392 THR A C 1
ATOM 635 O O . THR A 1 83 ? 21.689 32.183 50.622 1.00 43.34 392 THR A O 1
ATOM 639 N N . SER A 1 84 ? 22.445 32.467 52.715 1.00 40.87 393 SER A N 1
ATOM 640 C CA . SER A 1 84 ? 23.586 31.578 52.503 1.00 38.68 393 SER A CA 1
ATOM 641 C C . SER A 1 84 ? 23.306 30.169 53.054 1.00 38.40 393 SER A C 1
ATOM 642 O O . SER A 1 84 ? 24.136 29.267 52.927 1.00 35.33 393 SER A O 1
ATOM 645 N N . GLU A 1 85 ? 22.131 29.983 53.651 1.00 38.16 394 GLU A N 1
ATOM 646 C CA . GLU A 1 85 ? 21.755 28.692 54.230 1.00 39.01 394 GLU A CA 1
ATOM 647 C C . GLU A 1 85 ? 22.820 28.250 55.236 1.00 38.57 394 GLU A C 1
ATOM 648 O O . GLU A 1 85 ? 23.373 27.152 55.142 1.00 38.29 394 GLU A O 1
ATOM 654 N N . THR A 1 86 ? 23.113 29.123 56.195 1.00 36.89 395 THR A N 1
ATOM 655 C CA . THR A 1 86 ? 24.096 28.820 57.224 1.00 36.20 395 THR A CA 1
ATOM 656 C C . THR A 1 86 ? 23.367 28.523 58.526 1.00 34.62 395 THR A C 1
ATOM 657 O O . THR A 1 86 ? 22.482 29.276 58.945 1.00 34.32 395 THR A O 1
ATOM 661 N N . PHE A 1 87 ? 23.736 27.416 59.162 1.00 35.02 396 PHE A N 1
ATOM 662 C CA . PHE A 1 87 ? 23.097 27.022 60.413 1.00 34.80 396 PHE A CA 1
ATOM 663 C C . PHE A 1 87 ? 23.893 27.446 61.630 1.00 34.91 396 PHE A C 1
ATOM 664 O O . PHE A 1 87 ? 25.122 27.431 61.626 1.00 34.40 396 PHE A O 1
ATOM 672 N N . ASP A 1 88 ? 23.166 27.834 62.668 1.00 36.22 397 ASP A N 1
ATOM 673 C CA . ASP A 1 88 ? 23.752 28.249 63.934 1.00 37.25 397 ASP A CA 1
ATOM 674 C C . ASP A 1 88 ? 23.787 26.980 64.788 1.00 37.40 397 ASP A C 1
ATOM 675 O O . ASP A 1 88 ? 22.750 26.353 65.010 1.00 37.50 397 ASP A O 1
ATOM 680 N N . LEU A 1 89 ? 24.970 26.598 65.255 1.00 37.16 398 LEU A N 1
ATOM 681 C CA . LEU A 1 89 ? 25.094 25.396 66.063 1.00 38.51 398 LEU A CA 1
ATOM 682 C C . LEU A 1 89 ? 25.128 25.696 67.572 1.00 40.72 398 LEU A C 1
ATOM 683 O O . LEU A 1 89 ? 25.086 24.778 68.404 1.00 37.61 398 LEU A O 1
ATOM 688 N N . LEU A 1 90 ? 25.184 26.979 67.922 1.00 40.70 399 LEU A N 1
ATOM 689 C CA . LEU A 1 90 ? 25.242 27.377 69.330 1.00 43.08 399 LEU A CA 1
ATOM 690 C C . LEU A 1 90 ? 24.041 26.939 70.166 1.00 42.98 399 LEU A C 1
ATOM 691 O O . LEU A 1 90 ? 24.189 26.604 71.340 1.00 44.06 399 LEU A O 1
ATOM 696 N N . PRO A 1 91 ? 22.832 26.955 69.586 1.00 41.87 400 PRO A N 1
ATOM 697 C CA . PRO A 1 91 ? 21.670 26.527 70.374 1.00 40.37 400 PRO A CA 1
ATOM 698 C C . PRO A 1 91 ? 21.863 25.089 70.871 1.00 40.87 400 PRO A C 1
ATOM 699 O O . PRO A 1 91 ? 21.607 24.764 72.043 1.00 37.21 400 PRO A O 1
ATOM 703 N N . LEU A 1 92 ? 22.319 24.238 69.953 1.00 39.43 401 LEU A N 1
ATOM 704 C CA . LEU A 1 92 ? 22.546 22.825 70.229 1.00 37.62 401 LEU A CA 1
ATOM 705 C C . LEU A 1 92 ? 23.602 22.611 71.304 1.00 36.84 401 LEU A C 1
ATOM 706 O O . LEU A 1 92 ? 23.400 21.853 72.264 1.00 34.43 401 LEU A O 1
ATOM 711 N N . LYS A 1 93 ? 24.738 23.273 71.135 1.00 36.00 402 LYS A N 1
ATOM 712 C CA . LYS A 1 93 ? 25.821 23.146 72.090 1.00 38.20 402 LYS A CA 1
ATOM 713 C C . LYS A 1 93 ? 25.473 23.741 73.454 1.00 38.10 402 LYS A C 1
ATOM 714 O O . LYS A 1 93 ? 25.902 23.216 74.484 1.00 39.40 402 LYS A O 1
ATOM 720 N N . ASN A 1 94 ? 24.699 24.828 73.469 1.00 36.21 403 ASN A N 1
ATOM 721 C CA . ASN A 1 94 ? 24.291 25.422 74.735 1.00 35.45 403 ASN A CA 1
ATOM 722 C C . ASN A 1 94 ? 23.259 24.523 75.434 1.00 34.46 403 ASN A C 1
ATOM 723 O O . ASN A 1 94 ? 23.219 24.458 76.663 1.00 32.50 403 ASN A O 1
ATOM 728 N N . LEU A 1 95 ? 22.417 23.849 74.654 1.00 34.08 404 LEU A N 1
ATOM 729 C CA . LEU A 1 95 ? 21.404 22.956 75.221 1.00 34.40 404 LEU A CA 1
ATOM 730 C C . LEU A 1 95 ? 22.089 21.767 75.883 1.00 32.92 404 LEU A C 1
ATOM 731 O O . LEU A 1 95 ? 21.683 21.321 76.955 1.00 31.21 404 LEU A O 1
ATOM 736 N N . PHE A 1 96 ? 23.140 21.264 75.241 1.00 33.25 405 PHE A N 1
ATOM 737 C CA . PHE A 1 96 ? 23.884 20.142 75.787 1.00 36.03 405 PHE A CA 1
ATOM 738 C C . PHE A 1 96 ? 24.607 20.541 77.068 1.00 36.84 405 PHE A C 1
ATOM 739 O O . PHE A 1 96 ? 24.649 19.766 78.020 1.00 35.88 405 PHE A O 1
ATOM 747 N N . GLU A 1 97 ? 25.187 21.738 77.090 1.00 37.94 406 GLU A N 1
ATOM 748 C CA . GLU A 1 97 ? 25.874 22.204 78.288 1.00 39.43 406 GLU A CA 1
ATOM 749 C C . GLU A 1 97 ? 24.852 22.283 79.415 1.00 37.39 406 GLU A C 1
ATOM 750 O O . GLU A 1 97 ? 25.083 21.775 80.514 1.00 36.90 406 GLU A O 1
ATOM 756 N N . TYR A 1 98 ? 23.712 22.914 79.127 1.00 35.80 407 TYR A N 1
ATOM 757 C CA . TYR A 1 98 ? 22.640 23.047 80.107 1.00 34.32 407 TYR A CA 1
ATOM 758 C C . TYR A 1 98 ? 22.220 21.679 80.689 1.00 32.85 407 TYR A C 1
ATOM 759 O O . TYR A 1 98 ? 22.122 21.517 81.909 1.00 30.44 407 TYR A O 1
ATOM 768 N N . ALA A 1 99 ? 21.972 20.703 79.818 1.00 30.54 408 ALA A N 1
ATOM 769 C CA . ALA A 1 99 ? 21.571 19.373 80.268 1.00 31.02 408 ALA A CA 1
ATOM 770 C C . ALA A 1 99 ? 22.664 18.704 81.115 1.00 31.34 408 ALA A C 1
ATOM 771 O O . ALA A 1 99 ? 22.378 18.141 82.169 1.00 30.31 408 ALA A O 1
ATOM 773 N N . GLU A 1 100 ? 23.910 18.761 80.650 1.00 31.84 409 GLU A N 1
ATOM 774 C CA . GLU A 1 100 ? 25.027 18.163 81.388 1.00 34.71 409 GLU A CA 1
ATOM 775 C C . GLU A 1 100 ? 25.135 18.729 82.811 1.00 33.89 409 GLU A C 1
ATOM 776 O O . GLU A 1 100 ? 25.338 17.982 83.770 1.00 31.75 409 GLU A O 1
ATOM 782 N N . LYS A 1 101 ? 25.012 20.046 82.937 1.00 32.48 410 LYS A N 1
ATOM 783 C CA . LYS A 1 101 ? 25.092 20.697 84.242 1.00 35.69 410 LYS A CA 1
ATOM 784 C C . LYS A 1 101 ? 23.918 20.303 85.130 1.00 35.09 410 LYS A C 1
ATOM 785 O O . LYS A 1 101 ? 24.095 20.036 86.320 1.00 35.41 410 LYS A O 1
ATOM 791 N N . ARG A 1 102 ? 22.716 20.277 84.553 1.00 33.70 411 ARG A N 1
ATOM 792 C CA . ARG A 1 102 ? 21.528 19.912 85.317 1.00 32.64 411 ARG A CA 1
ATOM 793 C C . ARG A 1 102 ? 21.665 18.493 85.859 1.00 33.28 411 ARG A C 1
ATOM 794 O O . ARG A 1 102 ? 21.452 18.251 87.045 1.00 33.12 411 ARG A O 1
ATOM 802 N N . ILE A 1 103 ? 22.024 17.561 84.980 1.00 32.99 412 ILE A N 1
ATOM 803 C CA . ILE A 1 103 ? 22.192 16.164 85.355 1.00 32.96 412 ILE A CA 1
ATOM 804 C C . ILE A 1 103 ? 23.265 16.041 86.444 1.00 34.97 412 ILE A C 1
ATOM 805 O O . ILE A 1 103 ? 23.098 15.315 87.428 1.00 33.26 412 ILE A O 1
ATOM 810 N N . SER A 1 104 ? 24.363 16.766 86.259 1.00 34.84 413 SER A N 1
ATOM 811 C CA . SER A 1 104 ? 25.463 16.738 87.210 1.00 37.61 413 SER A CA 1
ATOM 812 C C . SER A 1 104 ? 25.031 17.155 88.625 1.00 36.43 413 SER A C 1
ATOM 813 O O . SER A 1 104 ? 25.340 16.465 89.600 1.00 36.70 413 SER A O 1
ATOM 816 N N . VAL A 1 105 ? 24.317 18.269 88.740 1.00 35.10 414 VAL A N 1
ATOM 817 C CA . VAL A 1 105 ? 23.878 18.722 90.053 1.00 36.21 414 VAL A CA 1
ATOM 818 C C . VAL A 1 105 ? 22.833 17.782 90.667 1.00 34.63 414 VAL A C 1
ATOM 819 O O . VAL A 1 105 ? 22.873 17.514 91.872 1.00 33.39 414 VAL A O 1
ATOM 823 N N . LEU A 1 106 ? 21.911 17.273 89.851 1.00 31.35 415 LEU A N 1
ATOM 824 C CA . LEU A 1 106 ? 20.889 16.355 90.361 1.00 32.55 415 LEU A CA 1
ATOM 825 C C . LEU A 1 106 ? 21.540 15.114 90.972 1.00 32.33 415 LEU A C 1
ATOM 826 O O . LEU A 1 106 ? 21.129 14.647 92.036 1.00 33.15 415 LEU A O 1
ATOM 831 N N . MET A 1 107 ? 22.556 14.587 90.301 1.00 31.70 416 MET A N 1
ATOM 832 C CA . MET A 1 107 ? 23.258 13.417 90.799 1.00 33.96 416 MET A CA 1
ATOM 833 C C . MET A 1 107 ? 23.999 13.731 92.101 1.00 34.71 416 MET A C 1
ATOM 834 O O . MET A 1 107 ? 23.971 12.937 93.037 1.00 35.26 416 MET A O 1
ATOM 839 N N . LYS A 1 108 ? 24.649 14.891 92.161 1.00 35.45 417 LYS A N 1
ATOM 840 C CA . LYS A 1 108 ? 25.391 15.296 93.355 1.00 35.15 417 LYS A CA 1
ATOM 841 C C . LYS A 1 108 ? 24.490 15.486 94.573 1.00 35.65 417 LYS A C 1
ATOM 842 O O . LYS A 1 108 ? 24.953 15.417 95.707 1.00 34.30 417 LYS A O 1
ATOM 848 N N . LEU A 1 109 ? 23.205 15.724 94.332 1.00 35.68 418 LEU A N 1
ATOM 849 C CA . LEU A 1 109 ? 22.237 15.902 95.406 1.00 35.53 418 LEU A CA 1
ATOM 850 C C . LEU A 1 109 ? 21.462 14.608 95.617 1.00 35.77 418 LEU A C 1
ATOM 851 O O . LEU A 1 109 ? 20.566 14.536 96.459 1.00 35.67 418 LEU A O 1
ATOM 856 N N . GLN A 1 110 ? 21.813 13.592 94.835 1.00 34.56 419 GLN A N 1
ATOM 857 C CA . GLN A 1 110 ? 21.154 12.296 94.892 1.00 33.47 419 GLN A CA 1
ATOM 858 C C . GLN A 1 110 ? 19.637 12.439 94.758 1.00 33.95 419 GLN A C 1
ATOM 859 O O . GLN A 1 110 ? 18.868 11.850 95.531 1.00 32.87 419 GLN A O 1
ATOM 865 N N . CYS A 1 111 ? 19.216 13.237 93.780 1.00 31.15 420 CYS A N 1
ATOM 866 C CA . CYS A 1 111 ? 17.797 13.443 93.494 1.00 32.67 420 CYS A CA 1
ATOM 867 C C . CYS A 1 111 ? 17.332 12.299 92.587 1.00 33.60 420 CYS A C 1
ATOM 868 O O . CYS A 1 111 ? 17.998 11.987 91.591 1.00 30.94 420 CYS A O 1
ATOM 871 N N . TYR A 1 112 ? 16.200 11.682 92.925 1.00 32.34 421 TYR A N 1
ATOM 872 C CA . TYR A 1 112 ? 15.665 10.572 92.132 1.00 32.45 421 TYR A CA 1
ATOM 873 C C . TYR A 1 112 ? 14.663 11.006 91.060 1.00 33.93 421 TYR A C 1
ATOM 874 O O . TYR A 1 112 ? 14.482 10.317 90.047 1.00 33.03 421 TYR A O 1
ATOM 883 N N . THR A 1 113 ? 14.008 12.138 91.291 1.00 34.45 422 THR A N 1
ATOM 884 C CA . THR A 1 113 ? 13.002 12.655 90.364 1.00 36.55 422 THR A CA 1
ATOM 885 C C . THR A 1 113 ? 13.032 14.178 90.369 1.00 36.64 422 THR A C 1
ATOM 886 O O . THR A 1 113 ? 12.887 14.805 91.420 1.00 36.84 422 THR 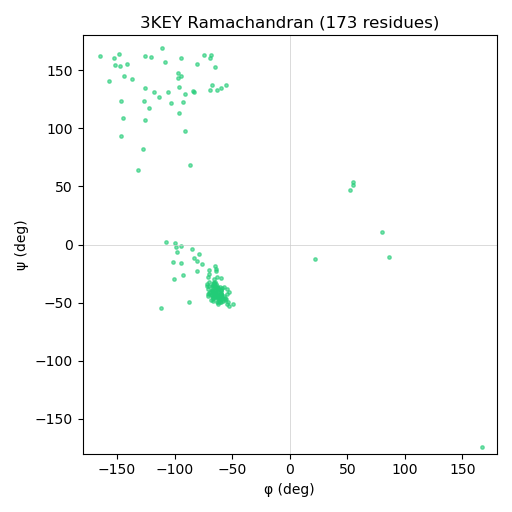A O 1
ATOM 890 N N . GLY A 1 114 ? 13.225 14.769 89.196 1.00 36.21 423 GLY A N 1
ATOM 891 C CA . GLY A 1 114 ? 13.271 16.214 89.103 1.00 36.87 423 GLY A CA 1
ATOM 892 C C . GLY A 1 114 ? 12.633 16.723 87.823 1.00 36.59 423 GLY A C 1
ATOM 893 O O . GLY A 1 114 ? 12.716 16.083 86.772 1.00 36.05 423 GLY A O 1
ATOM 894 N N . THR A 1 115 ? 11.990 17.878 87.912 1.00 35.01 424 THR A N 1
ATOM 895 C CA . THR A 1 115 ? 11.350 18.457 86.748 1.00 36.09 424 THR A CA 1
ATOM 896 C C . THR A 1 115 ? 12.239 19.454 86.029 1.00 34.35 424 THR A C 1
ATOM 897 O O . THR A 1 115 ? 13.015 20.171 86.648 1.00 34.26 424 THR A O 1
ATOM 901 N N . VAL A 1 116 ? 12.112 19.471 84.710 1.00 34.00 425 VAL A N 1
ATOM 902 C CA . VAL A 1 116 ? 12.811 20.412 83.860 1.00 34.02 425 VAL A CA 1
ATOM 903 C C . VAL A 1 116 ? 11.681 21.060 83.058 1.00 33.83 425 VAL A C 1
ATOM 904 O O . VAL A 1 116 ? 11.091 20.425 82.196 1.00 32.50 425 VAL A O 1
ATOM 908 N N . GLN A 1 117 ? 11.358 22.311 83.378 1.00 33.68 426 GLN A N 1
ATOM 909 C CA . GLN A 1 117 ? 10.293 23.035 82.693 1.00 34.94 426 GLN A CA 1
ATOM 910 C C . GLN A 1 117 ? 10.808 23.646 81.394 1.00 34.56 426 GLN A C 1
ATOM 911 O O . GLN A 1 117 ? 11.847 24.303 81.374 1.00 33.97 426 GLN A O 1
ATOM 917 N N . LEU A 1 118 ? 10.065 23.426 80.317 1.00 33.21 427 LEU A N 1
ATOM 918 C CA . LEU A 1 118 ? 10.430 23.941 79.008 1.00 36.17 427 LEU A CA 1
ATOM 919 C C . LEU A 1 118 ? 10.623 25.459 79.020 1.00 35.94 427 LEU A C 1
ATOM 920 O O . LEU A 1 118 ? 11.615 25.962 78.489 1.00 35.39 427 LEU A O 1
ATOM 925 N N . SER A 1 119 ? 9.687 26.185 79.629 1.00 35.40 428 SER A N 1
ATOM 926 C CA . SER A 1 119 ? 9.795 27.646 79.693 1.00 36.65 428 SER A CA 1
ATOM 927 C C . SER A 1 119 ? 11.095 28.092 80.361 1.00 36.61 428 SER A C 1
ATOM 928 O O . SER A 1 119 ? 11.689 29.087 79.951 1.00 38.29 428 SER A O 1
ATOM 931 N N . HIS A 1 120 ? 11.545 27.365 81.384 1.00 35.15 429 HIS A N 1
ATOM 932 C CA . HIS A 1 120 ? 12.792 27.724 82.063 1.00 35.96 429 HIS A CA 1
ATOM 933 C C . HIS A 1 120 ? 13.978 27.572 81.114 1.00 36.12 429 HIS A C 1
ATOM 934 O O . HIS A 1 120 ? 14.877 28.417 81.075 1.00 35.48 429 HIS A O 1
ATOM 941 N N . VAL A 1 121 ? 13.981 26.490 80.345 1.00 35.34 430 VAL A N 1
ATOM 942 C CA . VAL A 1 121 ? 15.057 26.259 79.396 1.00 34.58 430 VAL A CA 1
ATOM 943 C C . VAL A 1 121 ? 15.045 27.335 78.311 1.00 34.06 430 VAL A C 1
ATOM 944 O O . VAL A 1 121 ? 16.100 27.825 77.909 1.00 32.56 430 VAL A O 1
ATOM 948 N N . GLN A 1 122 ? 13.854 27.688 77.833 1.00 35.48 431 GLN A N 1
ATOM 949 C CA . GLN A 1 122 ? 13.725 28.707 76.792 1.00 39.99 431 GLN A CA 1
ATOM 950 C C . GLN A 1 122 ? 14.219 30.071 77.275 1.00 40.72 431 GLN A C 1
ATOM 951 O O . GLN A 1 122 ? 14.905 30.786 76.541 1.00 42.23 431 GLN A O 1
ATOM 957 N N . GLU A 1 123 ? 13.879 30.412 78.516 1.00 40.81 432 GLU A N 1
ATOM 958 C CA . GLU A 1 123 ? 14.273 31.685 79.126 1.00 42.67 432 GLU A CA 1
ATOM 959 C C . GLU A 1 123 ? 15.768 31.741 79.435 1.00 42.79 432 GLU A C 1
ATOM 960 O O . GLU A 1 123 ? 16.431 32.743 79.168 1.00 43.08 432 GLU A O 1
ATOM 966 N N . LYS A 1 124 ? 16.289 30.655 79.995 1.00 42.74 433 LYS A N 1
ATOM 967 C CA . LYS A 1 124 ? 17.697 30.548 80.369 1.00 41.04 433 LYS A CA 1
ATOM 968 C C . LYS A 1 124 ? 18.669 30.660 79.196 1.00 42.12 433 LYS A C 1
ATOM 969 O O . LYS A 1 124 ? 19.735 31.264 79.318 1.00 41.76 433 LYS A O 1
ATOM 975 N N . LEU A 1 125 ? 18.306 30.070 78.062 1.00 41.42 434 LEU A N 1
ATOM 976 C CA . LEU A 1 125 ? 19.186 30.079 76.899 1.00 43.00 434 LEU A CA 1
ATOM 977 C C . LEU A 1 125 ? 18.705 30.997 75.781 1.00 43.69 434 LEU A C 1
ATOM 978 O O . LEU A 1 125 ? 19.326 31.069 74.723 1.00 44.85 434 LEU A O 1
ATOM 983 N N . HIS A 1 126 ? 17.600 31.694 76.022 1.00 45.68 435 HIS A N 1
ATOM 984 C CA . HIS A 1 126 ? 17.012 32.592 75.033 1.00 47.79 435 HIS A CA 1
ATOM 985 C C . HIS A 1 126 ? 16.745 31.843 73.731 1.00 47.35 435 HIS A C 1
ATOM 986 O O . HIS A 1 126 ? 17.143 32.280 72.653 1.00 46.86 435 HIS A O 1
ATOM 993 N N . LEU A 1 127 ? 16.062 30.708 73.853 1.00 47.28 436 LEU A N 1
ATOM 994 C CA . LEU A 1 127 ? 15.716 29.866 72.712 1.00 46.41 436 LEU A CA 1
ATOM 995 C C . LEU A 1 127 ? 14.216 29.590 72.715 1.00 47.44 436 LEU A C 1
ATOM 996 O O . LEU A 1 127 ? 13.770 28.534 73.167 1.00 47.27 436 LEU A O 1
ATOM 1001 N N . PRO A 1 128 ? 13.414 30.535 72.197 1.00 48.95 437 PRO A N 1
ATOM 1002 C CA . PRO A 1 128 ? 11.951 30.394 72.143 1.00 49.49 437 PRO A CA 1
ATOM 1003 C C . PRO A 1 128 ? 11.432 29.190 71.343 1.00 48.88 437 PRO A C 1
ATOM 1004 O O . PRO A 1 128 ? 10.360 28.656 71.639 1.00 47.18 437 PRO A O 1
ATOM 1008 N N . TYR A 1 129 ? 12.194 28.767 70.338 1.00 48.13 438 TYR A N 1
ATOM 1009 C CA . TYR A 1 129 ? 11.769 27.671 69.468 1.00 48.99 438 TYR A CA 1
ATOM 1010 C C . TYR A 1 129 ? 12.063 26.262 69.958 1.00 47.32 438 TYR A C 1
ATOM 1011 O O . TYR A 1 129 ? 11.676 25.287 69.309 1.00 44.56 438 TYR A O 1
ATOM 1020 N N . ILE A 1 130 ? 12.745 26.132 71.089 1.00 46.80 439 ILE A N 1
ATOM 1021 C CA . ILE A 1 130 ? 13.032 24.791 71.577 1.00 45.68 439 ILE A CA 1
ATOM 1022 C C . ILE A 1 130 ? 11.722 24.135 72.006 1.00 43.04 439 ILE A C 1
ATOM 1023 O O . ILE A 1 130 ? 10.863 24.776 72.610 1.00 42.38 439 ILE A O 1
ATOM 1028 N N . THR A 1 131 ? 11.559 22.865 71.658 1.00 41.17 440 THR A N 1
ATOM 1029 C CA . THR A 1 131 ? 10.350 22.123 71.996 1.00 40.53 440 THR A CA 1
ATOM 1030 C C . THR A 1 131 ? 10.676 21.059 73.034 1.00 40.67 440 THR A C 1
ATOM 1031 O O . THR A 1 131 ? 11.846 20.788 73.305 1.00 40.15 440 THR A O 1
ATOM 1035 N N . THR A 1 132 ? 9.644 20.445 73.601 1.00 41.01 441 THR A N 1
ATOM 1036 C CA . THR A 1 132 ? 9.865 19.411 74.602 1.00 42.96 441 THR A CA 1
ATOM 1037 C C . THR A 1 132 ? 10.517 18.170 73.980 1.00 40.90 441 THR A C 1
ATOM 1038 O O . THR A 1 132 ? 11.351 17.530 74.617 1.00 39.09 441 THR A O 1
ATOM 1042 N N . ASN A 1 133 ? 10.166 17.840 72.738 1.00 39.70 442 ASN A N 1
ATOM 1043 C CA . ASN A 1 133 ? 10.778 16.685 72.082 1.00 40.21 442 ASN A CA 1
ATOM 1044 C C . ASN A 1 133 ? 12.266 16.931 71.858 1.00 38.37 442 ASN A C 1
ATOM 1045 O O . ASN A 1 133 ? 13.076 16.006 71.934 1.00 37.81 442 ASN A O 1
ATOM 1050 N N . GLY A 1 134 ? 12.622 18.180 71.577 1.00 34.52 443 GLY A N 1
ATOM 1051 C CA . GLY A 1 134 ? 14.022 18.507 71.381 1.00 34.40 443 GLY A CA 1
ATOM 1052 C C . GLY A 1 134 ? 14.792 18.350 72.683 1.00 33.21 443 GLY A C 1
ATOM 1053 O O . GLY A 1 134 ? 15.873 17.769 72.702 1.00 32.56 443 GLY A O 1
ATOM 1054 N N . ILE A 1 135 ? 14.233 18.867 73.775 1.00 31.99 444 ILE A N 1
ATOM 1055 C CA . ILE A 1 135 ? 14.875 18.774 75.081 1.00 34.86 444 ILE A CA 1
ATOM 1056 C C . ILE A 1 135 ? 14.992 17.317 75.518 1.00 34.52 444 ILE A C 1
ATOM 1057 O O . ILE A 1 135 ? 15.987 16.925 76.126 1.00 33.83 444 ILE A O 1
ATOM 1062 N N . VAL A 1 136 ? 13.973 16.520 75.208 1.00 32.01 445 VAL A N 1
ATOM 1063 C CA . VAL A 1 136 ? 14.008 15.104 75.545 1.00 33.94 445 VAL A CA 1
ATOM 1064 C C . VAL A 1 136 ? 15.197 14.425 74.858 1.00 33.35 445 VAL A C 1
ATOM 1065 O O . VAL A 1 136 ? 15.934 13.677 75.487 1.00 33.56 445 VAL A O 1
ATOM 1069 N N . ASP A 1 137 ? 15.400 14.684 73.570 1.00 34.48 446 ASP A N 1
ATOM 1070 C CA . ASP A 1 137 ? 16.513 14.030 72.895 1.00 35.34 446 ASP A CA 1
ATOM 1071 C C . ASP A 1 137 ? 17.866 14.493 73.419 1.00 33.96 446 ASP A C 1
ATOM 1072 O O . ASP A 1 137 ? 18.807 13.709 73.473 1.00 32.19 446 ASP A O 1
ATOM 1077 N N . VAL A 1 138 ? 17.974 15.752 73.828 1.00 31.62 447 VAL A N 1
ATOM 1078 C CA . VAL A 1 138 ? 19.250 16.212 74.360 1.00 32.02 447 VAL A CA 1
ATOM 1079 C C . VAL A 1 138 ? 19.542 15.497 75.688 1.00 31.49 447 VAL A C 1
ATOM 1080 O O . VAL A 1 138 ? 20.648 14.985 75.897 1.00 31.39 447 VAL A O 1
ATOM 1084 N N . PHE A 1 139 ? 18.548 15.437 76.570 1.00 30.90 448 PHE A N 1
ATOM 1085 C CA . PHE A 1 139 ? 18.740 14.772 77.857 1.00 32.11 448 PHE A CA 1
ATOM 1086 C C . PHE A 1 139 ? 18.991 13.269 77.714 1.00 32.46 448 PHE A C 1
ATOM 1087 O O . PHE A 1 139 ? 19.807 12.711 78.449 1.00 32.81 448 PHE A O 1
ATOM 1095 N N . LYS A 1 140 ? 18.315 12.615 76.767 1.00 31.75 449 LYS A N 1
ATOM 1096 C CA . LYS A 1 140 ? 18.546 11.187 76.555 1.00 32.84 449 LYS A CA 1
ATOM 1097 C C . LYS A 1 140 ? 20.021 10.931 76.210 1.00 33.18 449 LYS A C 1
ATOM 1098 O O . LYS A 1 140 ? 20.656 10.033 76.774 1.00 32.64 449 LYS A O 1
ATOM 1104 N N . GLU A 1 141 ? 20.562 11.720 75.284 1.00 33.19 450 GLU A N 1
ATOM 1105 C CA . GLU A 1 141 ? 21.959 11.577 74.885 1.00 36.12 450 GLU A CA 1
ATOM 1106 C C .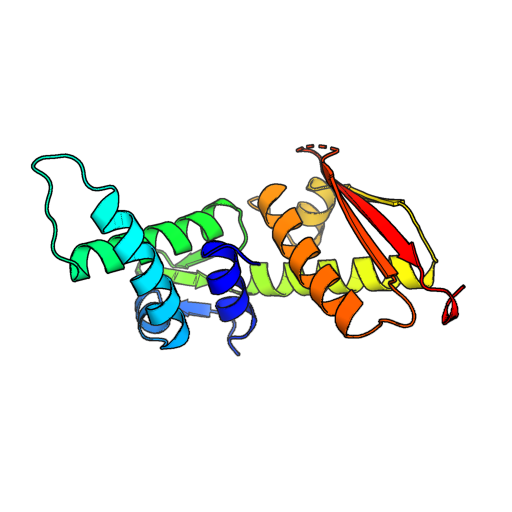 GLU A 1 141 ? 22.930 11.839 76.044 1.00 35.25 450 GLU A C 1
ATOM 1107 O O . GLU A 1 141 ? 23.900 11.103 76.228 1.00 36.91 450 GLU A O 1
ATOM 1113 N N . CYS A 1 142 ? 22.683 12.895 76.810 1.00 33.52 451 CYS A N 1
ATOM 1114 C CA . CYS A 1 142 ? 23.545 13.201 77.946 1.00 33.02 451 CYS A CA 1
ATOM 1115 C C . CYS A 1 142 ? 23.466 12.096 78.995 1.00 32.48 451 CYS A C 1
ATOM 1116 O O . CYS A 1 142 ? 24.487 11.665 79.525 1.00 32.35 451 CYS A O 1
ATOM 1119 N N . LEU A 1 143 ? 22.255 11.634 79.290 1.00 31.14 452 LEU A N 1
ATOM 1120 C CA . LEU A 1 143 ? 22.084 10.578 80.284 1.00 33.61 452 LEU A CA 1
ATOM 1121 C C . LEU A 1 143 ? 22.768 9.297 79.826 1.00 33.50 452 LEU A C 1
ATOM 1122 O O . LEU A 1 143 ? 23.364 8.579 80.631 1.00 34.47 452 LEU A O 1
ATOM 1127 N N . LYS A 1 144 ? 22.696 9.025 78.528 1.00 34.74 453 LYS A N 1
ATOM 1128 C CA . LYS A 1 144 ? 23.327 7.839 77.953 1.00 38.78 453 LYS A CA 1
ATOM 1129 C C . LYS A 1 144 ? 24.842 7.931 78.200 1.00 39.16 453 LYS A C 1
ATOM 1130 O O . LYS A 1 144 ? 25.476 6.964 78.633 1.00 37.29 453 LYS A O 1
ATOM 1136 N N . ARG A 1 145 ? 25.412 9.107 77.949 1.00 38.92 454 ARG A N 1
ATOM 1137 C CA . ARG A 1 145 ? 26.846 9.316 78.160 1.00 41.10 454 ARG A CA 1
ATOM 1138 C C . ARG A 1 145 ? 27.216 9.269 79.637 1.00 39.65 454 ARG A C 1
ATOM 1139 O O . ARG A 1 145 ? 28.257 8.728 80.002 1.00 39.23 454 ARG A O 1
ATOM 1147 N N . THR A 1 146 ? 26.364 9.845 80.480 1.00 37.81 455 THR A N 1
ATOM 1148 C CA . THR A 1 146 ? 26.617 9.875 81.915 1.00 36.68 455 THR A CA 1
ATOM 1149 C C . THR A 1 146 ? 26.679 8.465 82.501 1.00 38.12 455 THR A C 1
ATOM 1150 O O . THR A 1 146 ? 27.572 8.154 83.301 1.00 37.72 455 THR A O 1
ATOM 1154 N N . LYS A 1 147 ? 25.741 7.612 82.104 1.00 37.59 456 LYS A N 1
ATOM 1155 C CA . LYS A 1 147 ? 25.734 6.241 82.602 1.00 41.51 456 LYS A CA 1
ATOM 1156 C C . LYS A 1 147 ? 27.016 5.512 82.182 1.00 43.95 456 LYS A C 1
ATOM 1157 O O . LYS A 1 147 ? 27.567 4.720 82.951 1.00 44.79 456 LYS A O 1
ATOM 1163 N N . LYS A 1 148 ? 27.492 5.780 80.966 1.00 45.15 457 LYS A N 1
ATOM 1164 C CA . LYS A 1 148 ? 28.717 5.142 80.484 1.00 48.72 457 LYS A CA 1
ATOM 1165 C C . LYS A 1 148 ? 29.957 5.649 81.209 1.00 49.58 457 LYS A C 1
ATOM 1166 O O . LYS A 1 148 ? 30.837 4.862 81.554 1.00 51.16 457 LYS A O 1
ATOM 1172 N N . GLN A 1 149 ? 30.022 6.957 81.447 1.00 49.18 458 GLN A N 1
ATOM 1173 C CA . GLN A 1 149 ? 31.171 7.546 82.117 1.00 49.86 458 GLN A CA 1
ATOM 1174 C C . GLN A 1 149 ? 31.168 7.415 83.643 1.00 48.97 458 GLN A C 1
ATOM 1175 O O . GLN A 1 149 ? 32.225 7.486 84.265 1.00 47.76 458 GLN A O 1
ATOM 1181 N N . TYR A 1 150 ? 29.995 7.235 84.248 1.00 47.47 459 TYR A N 1
ATOM 1182 C CA . TYR A 1 150 ? 29.921 7.096 85.699 1.00 46.70 459 TYR A CA 1
ATOM 1183 C C . TYR A 1 150 ? 29.063 5.912 86.125 1.00 45.38 459 TYR A C 1
ATOM 1184 O O . TYR A 1 150 ? 28.019 6.085 86.757 1.00 45.92 459 TYR A O 1
ATOM 1193 N N . PRO A 1 151 ? 29.492 4.686 85.781 1.00 44.22 460 PRO A N 1
ATOM 1194 C CA . PRO A 1 151 ? 28.718 3.498 86.157 1.00 44.54 460 PRO A CA 1
ATOM 1195 C C . PRO A 1 151 ? 28.648 3.265 87.665 1.00 44.54 460 PRO A C 1
ATOM 1196 O O . PRO A 1 151 ? 27.766 2.552 88.144 1.00 45.39 460 PRO A O 1
ATOM 1200 N N . GLU A 1 152 ? 29.560 3.882 88.414 1.00 43.20 461 GLU A N 1
ATOM 1201 C CA . GLU A 1 152 ? 29.573 3.724 89.870 1.00 43.01 461 GLU A CA 1
ATOM 1202 C C . GLU A 1 152 ? 28.538 4.634 90.517 1.00 41.28 461 GLU A C 1
ATOM 1203 O O . GLU A 1 152 ? 28.199 4.477 91.691 1.00 40.44 461 GLU A O 1
ATOM 1209 N N . VAL A 1 153 ? 28.027 5.584 89.743 1.00 39.74 462 VAL A N 1
ATOM 1210 C CA . VAL A 1 153 ? 27.044 6.521 90.266 1.00 39.54 462 VAL A CA 1
ATOM 1211 C C . VAL A 1 153 ? 25.637 6.359 89.676 1.00 38.78 462 VAL A C 1
ATOM 1212 O O . VAL A 1 153 ? 24.665 6.194 90.413 1.00 40.40 462 VAL A O 1
ATOM 1216 N N . LEU A 1 154 ? 25.529 6.399 88.352 1.00 37.20 463 LEU A N 1
ATOM 1217 C CA . LEU A 1 154 ? 24.227 6.280 87.687 1.00 36.41 463 LEU A CA 1
ATOM 1218 C C . LEU A 1 154 ? 23.965 4.846 87.236 1.00 36.08 463 LEU A C 1
ATOM 1219 O O . LEU A 1 154 ? 24.651 4.340 86.348 1.00 33.55 463 LEU A O 1
ATOM 1224 N N . LYS A 1 155 ? 22.971 4.202 87.842 1.00 36.63 464 LYS A N 1
ATOM 1225 C CA . LYS A 1 155 ? 22.618 2.831 87.480 1.00 38.35 464 LYS A CA 1
ATOM 1226 C C . LYS A 1 155 ? 21.613 2.781 86.317 1.00 38.47 464 LYS A C 1
ATOM 1227 O O . LYS A 1 155 ? 21.810 2.046 85.350 1.00 38.95 464 LYS A O 1
ATOM 1233 N N . ASN A 1 156 ? 20.534 3.557 86.426 1.00 37.61 465 ASN A N 1
ATOM 1234 C CA . ASN A 1 156 ? 19.487 3.628 85.389 1.00 35.72 465 ASN A CA 1
ATOM 1235 C C . ASN A 1 156 ? 18.853 5.018 85.339 1.00 34.22 465 ASN A C 1
ATOM 1236 O O . ASN A 1 156 ? 18.988 5.809 86.277 1.00 33.26 465 ASN A O 1
ATOM 1241 N N . TRP A 1 157 ? 18.151 5.301 84.245 1.00 32.05 466 TRP A N 1
ATOM 1242 C CA . TRP A 1 157 ? 17.470 6.583 84.079 1.00 31.16 466 TRP A CA 1
ATOM 1243 C C . TRP A 1 157 ? 16.247 6.440 83.181 1.00 30.94 466 TRP A C 1
ATOM 1244 O O . TRP A 1 157 ? 16.183 5.537 82.355 1.00 27.97 466 TRP A O 1
ATOM 1255 N N . TRP A 1 158 ? 15.280 7.333 83.361 1.00 30.44 467 TRP A N 1
ATOM 1256 C CA . TRP A 1 158 ? 14.067 7.355 82.547 1.00 31.83 467 TRP A CA 1
ATOM 1257 C C . TRP A 1 158 ? 13.642 8.816 82.418 1.00 32.32 467 TRP A C 1
ATOM 1258 O O . TRP A 1 158 ? 13.942 9.638 83.288 1.00 31.43 467 TRP A O 1
ATOM 1269 N N . ILE A 1 159 ? 12.944 9.131 81.335 1.00 32.36 468 ILE A N 1
ATOM 1270 C CA . ILE A 1 159 ? 12.435 10.473 81.133 1.00 33.26 468 ILE A CA 1
ATOM 1271 C C . ILE A 1 159 ? 10.938 10.377 80.858 1.00 34.40 468 ILE A C 1
ATOM 1272 O O . ILE A 1 159 ? 10.520 9.669 79.940 1.00 33.03 468 ILE A O 1
ATOM 1277 N N . ASP A 1 160 ? 10.140 11.067 81.673 1.00 35.33 469 ASP A N 1
ATOM 1278 C CA . ASP A 1 160 ? 8.685 11.101 81.506 1.00 37.56 469 ASP A CA 1
ATOM 1279 C C . ASP A 1 160 ? 8.262 12.473 81.001 1.00 40.24 469 ASP A C 1
ATOM 1280 O O . ASP A 1 160 ? 8.975 13.459 81.186 1.00 36.12 469 ASP A O 1
ATOM 1285 N N . LEU A 1 161 ? 7.097 12.539 80.367 1.00 44.58 470 LEU A N 1
ATOM 1286 C CA . LEU A 1 161 ? 6.581 13.816 79.895 1.00 50.08 470 LEU A CA 1
ATOM 1287 C C . LEU A 1 161 ? 5.620 14.321 80.964 1.00 53.98 470 LEU A C 1
ATOM 1288 O O . LEU A 1 161 ? 4.809 13.552 81.485 1.00 54.10 470 LEU A O 1
ATOM 1293 N N . ASP A 1 162 ? 5.714 15.605 81.298 1.00 58.00 471 ASP A N 1
ATOM 1294 C CA . ASP A 1 162 ? 4.842 16.181 82.312 1.00 62.20 471 ASP A CA 1
ATOM 1295 C C . ASP A 1 162 ? 3.683 16.951 81.693 1.00 63.33 471 ASP A C 1
ATOM 1296 O O . ASP A 1 162 ? 2.887 17.563 82.405 1.00 64.74 471 ASP A O 1
ATOM 1301 N N . ASN A 1 171 ? 4.324 18.930 77.676 1.00 67.99 480 ASN A N 1
ATOM 1302 C CA . ASN A 1 171 ? 4.484 20.092 76.809 1.00 67.91 480 ASN A CA 1
ATOM 1303 C C . ASN A 1 171 ? 4.937 21.277 77.654 1.00 65.85 480 ASN A C 1
ATOM 1304 O O . ASN A 1 171 ? 5.345 22.313 77.134 1.00 66.04 480 ASN A O 1
ATOM 1309 N N . SER A 1 172 ? 4.848 21.122 78.969 1.00 63.12 481 SER A N 1
ATOM 1310 C CA . SER A 1 172 ? 5.283 22.180 79.868 1.00 59.82 481 SER A CA 1
ATOM 1311 C C . SER A 1 172 ? 6.657 21.785 80.397 1.00 55.58 481 SER A C 1
ATOM 1312 O O . SER A 1 172 ? 7.376 22.610 80.952 1.00 54.81 481 SER A O 1
ATOM 1315 N N . GLY A 1 173 ? 7.014 20.515 80.215 1.00 51.19 4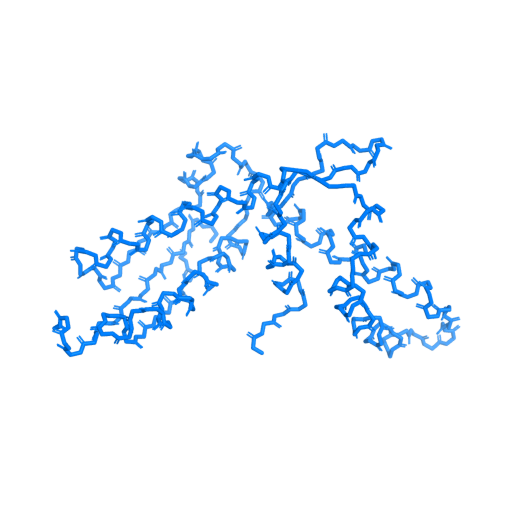82 GLY A N 1
ATOM 1316 C CA . GLY A 1 173 ? 8.309 20.051 80.677 1.00 47.10 482 GLY A CA 1
ATOM 1317 C C . GLY A 1 173 ? 8.475 18.543 80.695 1.00 44.07 482 GLY A C 1
ATOM 1318 O O . GLY A 1 173 ? 7.608 17.806 80.226 1.00 43.48 482 GLY A O 1
ATOM 1319 N N . ILE A 1 174 ? 9.606 18.089 81.229 1.00 39.78 483 ILE A N 1
ATOM 1320 C CA . ILE A 1 174 ? 9.896 16.670 81.318 1.00 38.61 483 ILE A CA 1
ATOM 1321 C C . ILE A 1 174 ? 10.230 16.325 82.766 1.00 38.25 483 ILE A C 1
ATOM 1322 O O . ILE A 1 174 ? 10.526 17.208 83.580 1.00 35.81 483 ILE A O 1
ATOM 1327 N N . LEU A 1 175 ? 10.167 15.041 83.084 1.00 35.89 484 LEU A N 1
ATOM 1328 C CA . LEU A 1 175 ? 10.450 14.577 84.427 1.00 36.80 484 LEU A CA 1
ATOM 1329 C C . LEU A 1 175 ? 11.585 13.566 84.337 1.00 37.27 484 LEU A C 1
ATOM 1330 O O . LEU A 1 175 ? 11.457 12.522 83.685 1.00 39.01 484 LEU A O 1
ATOM 1335 N N . LEU A 1 176 ? 12.707 13.890 84.969 1.00 35.57 485 LEU A N 1
ATOM 1336 C CA . LEU A 1 176 ? 13.867 13.008 84.960 1.00 34.70 485 LEU A CA 1
ATOM 1337 C C . LEU A 1 176 ? 13.852 12.045 86.147 1.00 34.97 485 LEU A C 1
ATOM 1338 O O . LEU A 1 176 ? 13.677 12.457 87.294 1.00 36.34 485 LEU A O 1
ATOM 1343 N N . HIS A 1 177 ? 14.026 10.761 85.864 1.00 34.25 486 HIS A N 1
ATOM 1344 C CA . HIS A 1 177 ? 14.080 9.745 86.915 1.00 33.55 486 HIS A CA 1
ATOM 1345 C C . HIS A 1 177 ? 15.491 9.192 86.916 1.00 33.11 486 HIS A C 1
ATOM 1346 O O . HIS A 1 177 ? 15.997 8.776 85.872 1.00 32.81 486 HIS A O 1
ATOM 1353 N N . LEU A 1 178 ? 16.130 9.193 88.079 1.00 33.50 487 LEU A N 1
ATOM 1354 C CA . LEU A 1 178 ? 17.491 8.684 88.189 1.00 34.38 487 LEU A CA 1
ATOM 1355 C C . LEU A 1 178 ? 17.567 7.620 89.282 1.00 33.66 487 LEU A C 1
ATOM 1356 O O . LEU A 1 178 ? 17.009 7.786 90.368 1.00 33.52 487 LEU A O 1
ATOM 1361 N N . GLU A 1 179 ? 18.233 6.514 88.974 1.00 34.03 488 GLU A N 1
ATOM 1362 C CA . GLU A 1 179 ? 18.415 5.443 89.945 1.00 36.30 488 GLU A CA 1
ATOM 1363 C C . GLU A 1 179 ? 19.929 5.345 90.139 1.00 34.84 488 GLU A C 1
ATOM 1364 O O . GLU A 1 179 ? 20.687 5.301 89.167 1.00 34.75 488 GLU A O 1
ATOM 1370 N N . TYR A 1 180 ? 20.362 5.312 91.391 1.00 34.37 489 TYR A N 1
ATOM 1371 C CA . TYR A 1 180 ? 21.786 5.268 91.699 1.00 34.80 489 TYR A CA 1
ATOM 1372 C C . TYR A 1 180 ? 22.383 3.891 91.976 1.00 37.16 489 TYR A C 1
ATOM 1373 O O . TYR A 1 180 ? 21.719 3.002 92.515 1.00 37.21 489 TYR A O 1
ATOM 1382 N N . ALA A 1 181 ? 23.649 3.730 91.598 1.00 36.97 490 ALA A N 1
ATOM 1383 C CA . ALA A 1 181 ? 24.362 2.470 91.785 1.00 39.66 490 ALA A CA 1
ATOM 1384 C C . ALA A 1 181 ? 24.754 2.247 93.243 1.00 40.56 490 ALA A C 1
ATOM 1385 O O . ALA A 1 181 ? 24.759 3.179 94.051 1.00 39.13 490 ALA A O 1
ATOM 1387 N N . ALA A 1 182 ? 25.086 1.002 93.563 1.00 41.36 491 ALA A N 1
ATOM 1388 C CA . ALA A 1 182 ? 25.475 0.611 94.915 1.00 43.93 491 ALA A CA 1
ATOM 1389 C C . ALA A 1 182 ? 26.636 1.423 95.506 1.00 44.16 491 ALA A C 1
ATOM 1390 O O . ALA A 1 182 ? 26.530 1.936 96.619 1.00 44.62 491 ALA A O 1
ATOM 1392 N N . ALA A 1 183 ? 27.737 1.531 94.763 1.00 43.95 492 ALA A N 1
ATOM 1393 C CA . ALA A 1 183 ? 28.920 2.269 95.219 1.00 43.95 492 ALA A CA 1
ATOM 1394 C C . ALA A 1 183 ? 28.595 3.670 95.751 1.00 44.17 492 ALA A C 1
ATOM 1395 O O . ALA A 1 183 ? 29.010 4.029 96.855 1.00 44.61 492 ALA A O 1
ATOM 1397 N N . TYR A 1 184 ? 27.854 4.451 94.965 1.00 44.75 493 TYR A N 1
ATOM 1398 C CA . TYR A 1 184 ? 27.466 5.808 95.346 1.00 44.82 493 TYR A CA 1
ATOM 1399 C C . TYR A 1 184 ? 26.443 5.727 96.469 1.00 46.48 493 TYR A C 1
ATOM 1400 O O . TYR A 1 184 ? 26.266 6.675 97.242 1.00 45.54 493 TYR A O 1
ATOM 1409 N N . SER A 1 185 ? 25.792 4.569 96.548 1.00 48.30 494 SER A N 1
ATOM 1410 C CA . SER A 1 185 ? 24.780 4.259 97.556 1.00 50.60 494 SER A CA 1
ATOM 1411 C C . SER A 1 185 ? 23.402 4.728 97.125 1.00 50.84 494 SER A C 1
ATOM 1412 O O . SER A 1 185 ? 22.801 4.134 96.229 1.00 52.63 494 SER A O 1
#

InterPro domains:
  IPR018856 CST complex subunit Stn1, N-terminal [PF10451] (11-260)
  IPR024263 Stn1, C-terminal, fungi [PF12659] (319-489)
  IPR038240 Stn1, C-terminal domain superfamily [G3DSA:3.30.1370.230] (399-494)

Foldseek 3Di:
DDDLLVQLLVVLLPDPDFKFALVVSCPDPSNLVSLLVQLVVVQVVADPVDHDDSVVSSVVSSVVSVCVCCQQLLW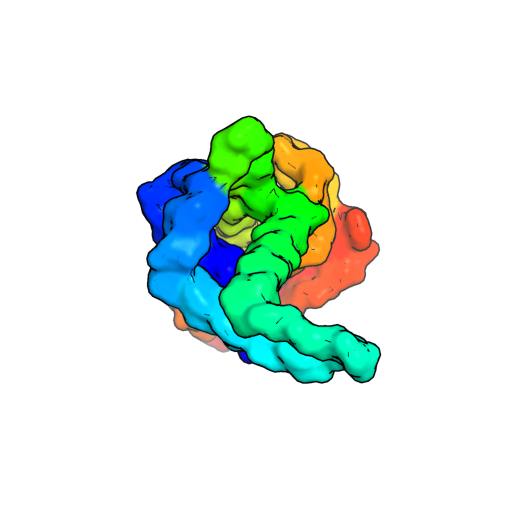HQPDDVRRMIGNVSNNVLLVVLLVVVVVCLVVPPFKDKDFPVVSCVVSVRPNHFQVNSVSSNVVSVVVCCVVCVQFFVDWDWAPPSGTIMIGTDTHPNVD

Organism: Saccharomyces cerevisiae (strain ATCC 204508 / S288c) (NCBI:txid559292)

Nearest PDB structures (foldseek):
  3key-assembly1_A  TM=1.006E+00  e=4.966E-35  Saccharomyces cerevisiae
  3k10-assembly1_A  TM=9.978E-01  e=1.550E-29  Saccharomyces cerevisiae
  6lbs-assembly2_B  TM=7.693E-01  e=1.470E-07  Kluyveromyces lactis
  6lbs-assembly5_E  TM=7.528E-01  e=1.561E-07  Kluyveromyces lactis
  6lbs-assembly3_C  TM=7.569E-01  e=2.241E-07  Kluyveromyces lactis

Secondary structure (DSSP, 8-state):
---HHHHHHHHHHHSSSSEEEHHHHHT-HHHHHHHHHHHHHHHHHPPTT----HHHHHHHHHHHHHHHHHHTTSSEEEETTTTEEE-HHHHHHHHHHHHHHHHHHHTT-SEEEEEHHHHHHHHT-TT--HHHHHHHHHHHHHHHHHH-TTTEEEEEEEE---EEEEEEEE-TTT-

Solvent-accessible surface area: 10157 Å² total; per-residue (Å²): 230,28,62,33,29,12,35,0,0,48,18,0,26,48,24,166,82,148,79,10,26,48,66,75,0,38,155,57,181,114,0,84,70,19,0,57,77,15,0,57,112,26,89,144,104,36,109,151,81,59,152,109,70,87,74,48,3,14,118,46,0,9,126,39,1,6,76,104,0,50,83,23,8,0,3,23,66,112,51,132,123,63,62,13,9,33,0,76,12,0,42,58,4,3,91,27,0,81,140,76,3,45,66,23,15,157,131,65,33,125,68,13,70,3,79,20,62,99,1,43,129,138,33,140,28,101,177,3,47,16,91,0,4,16,26,2,3,95,16,3,0,75,100,21,81,163,130,115,79,102,32,1,107,47,63,131,29,66,118,79,138,77,2,2,44,0,44,7,61,16,13,96,87,76,95

B-factor: mean 43.47, std 9.56, range [20.11, 109.42]

Sequence (175 aa):
RTSAKSNLMLILLGLQMKEISNSDLYKLKEVRSVVTSLASFLFQQQNVGVMKSFDSLEKEAFRDLVNRLVSQGLIGLKDKTSETFDLLPLKNLFEYAEKRISVLMKLQCYTGTVQLSHVQEKLHLPYITTNGIVDVFKECLKRTKKQYPEVLKNWWIDLDNSGILLHLEYAAAYS

CATH classification: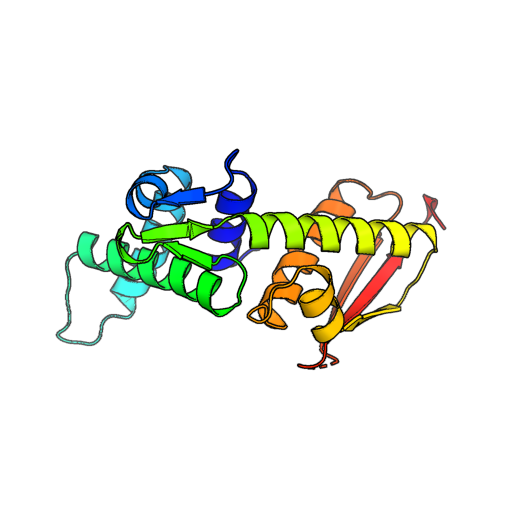 1.10.10.1080 (+1 more: 3.30.1370.230)

Radius of gyration: 18.19 Å; Cα contacts (8 Å, |Δi|>4): 238; chains: 1; bounding box: 31×33×58 Å